Protein AF-A0A9P7M8D6-F1 (afdb_monomer_lite)

Radius of gyration: 21.35 Å; chains: 1; bounding box: 38×55×51 Å

Structure (mmCIF, N/CA/C/O backbone):
data_AF-A0A9P7M8D6-F1
#
_entry.id   AF-A0A9P7M8D6-F1
#
loop_
_atom_site.group_PDB
_atom_site.id
_atom_site.type_symbol
_atom_site.label_atom_id
_atom_site.label_alt_id
_atom_site.label_comp_id
_atom_site.label_asym_id
_atom_site.label_entity_id
_atom_site.label_seq_id
_atom_site.pdbx_PDB_ins_code
_atom_site.Cartn_x
_atom_site.Cartn_y
_atom_site.Cartn_z
_atom_site.occupancy
_atom_site.B_iso_or_equiv
_atom_site.auth_seq_id
_atom_site.auth_comp_id
_atom_site.auth_asym_id
_atom_site.auth_atom_id
_atom_site.pdbx_PDB_model_num
ATOM 1 N N . MET A 1 1 ? -17.447 -38.923 23.061 1.00 35.31 1 MET A N 1
ATOM 2 C CA . MET A 1 1 ? -16.201 -38.261 22.612 1.00 35.31 1 MET A CA 1
ATOM 3 C C . MET A 1 1 ? -16.520 -36.807 22.321 1.00 35.31 1 MET A C 1
ATOM 5 O O . MET A 1 1 ? -17.227 -36.538 21.361 1.00 35.31 1 MET A O 1
ATOM 9 N N . SER A 1 2 ? -16.102 -35.893 23.196 1.00 38.41 2 SER A N 1
ATOM 10 C CA . SER A 1 2 ? -16.309 -34.455 23.003 1.00 38.41 2 SER A CA 1
ATOM 11 C C . SER A 1 2 ? -15.147 -33.921 22.172 1.00 38.41 2 SER A C 1
ATOM 13 O O . SER A 1 2 ? -14.003 -33.955 22.626 1.00 38.41 2 SER A O 1
ATOM 15 N N . ALA A 1 3 ? -15.408 -33.511 20.931 1.00 41.06 3 ALA A N 1
ATOM 16 C CA . ALA A 1 3 ? -14.412 -32.820 20.126 1.00 41.06 3 ALA A CA 1
ATOM 17 C C . ALA A 1 3 ? -14.202 -31.433 20.744 1.00 41.06 3 ALA A C 1
ATOM 19 O O . ALA A 1 3 ? -15.060 -30.558 20.633 1.00 41.06 3 ALA A O 1
ATOM 20 N N . SER A 1 4 ? -13.074 -31.256 21.435 1.00 44.50 4 SER A N 1
ATOM 21 C CA . SER A 1 4 ? -12.590 -29.938 21.837 1.00 44.50 4 SER A CA 1
ATOM 22 C C . SER A 1 4 ? -12.462 -29.093 20.573 1.00 44.50 4 SER A C 1
ATOM 24 O O . SER A 1 4 ? -11.624 -29.362 19.712 1.00 44.50 4 SER A O 1
ATOM 26 N N . LYS A 1 5 ? -13.363 -28.123 20.416 1.00 47.88 5 LYS A N 1
ATOM 27 C CA . LYS A 1 5 ? -13.371 -27.183 19.300 1.00 47.88 5 LYS A CA 1
ATOM 28 C C . LYS A 1 5 ? -12.165 -26.266 19.509 1.00 47.88 5 LYS A C 1
ATOM 30 O O . LYS A 1 5 ? -12.254 -25.278 20.230 1.00 47.88 5 LYS A O 1
ATOM 35 N N . SER A 1 6 ? -11.011 -26.652 18.966 1.00 49.44 6 SER A N 1
ATOM 36 C CA . SER A 1 6 ? -9.782 -25.868 19.078 1.00 49.44 6 SER A CA 1
ATOM 37 C C . SER A 1 6 ? -10.030 -24.490 18.471 1.00 49.44 6 SER A C 1
ATOM 39 O O . SER A 1 6 ? -10.372 -24.393 17.290 1.00 49.44 6 SER A O 1
ATOM 41 N N . ALA A 1 7 ? -9.901 -23.441 19.284 1.00 51.41 7 ALA A N 1
ATOM 42 C CA . ALA A 1 7 ? -10.024 -22.065 18.829 1.00 51.41 7 ALA A CA 1
ATOM 43 C C . ALA A 1 7 ? -9.083 -21.822 17.632 1.00 51.41 7 ALA A C 1
ATOM 45 O O . ALA A 1 7 ? -7.957 -22.332 17.637 1.00 51.41 7 ALA A O 1
ATOM 46 N N . PRO A 1 8 ? -9.515 -21.083 16.594 1.00 55.91 8 PRO A N 1
ATOM 47 C CA . PRO A 1 8 ? -8.631 -20.735 15.492 1.00 55.91 8 PRO A CA 1
ATOM 48 C C . PRO A 1 8 ? -7.424 -19.970 16.047 1.00 55.91 8 PRO A C 1
ATOM 50 O O . PRO A 1 8 ? -7.574 -18.993 16.778 1.00 55.91 8 PRO A O 1
ATOM 53 N N . HIS A 1 9 ? -6.221 -20.452 15.737 1.00 63.19 9 HIS A N 1
ATOM 54 C CA . HIS A 1 9 ? -4.972 -19.860 16.200 1.00 63.19 9 HIS A CA 1
ATOM 55 C C . HIS A 1 9 ? -4.789 -18.481 15.544 1.00 63.19 9 HIS A C 1
ATOM 57 O O . HIS A 1 9 ? -4.467 -18.381 14.359 1.00 63.19 9 HIS A O 1
ATOM 63 N N . LEU A 1 10 ? -5.048 -17.420 16.310 1.00 65.88 10 LEU A N 1
ATOM 64 C CA . LEU A 1 10 ? -4.962 -16.031 15.869 1.00 65.88 10 LEU A CA 1
ATOM 65 C C . LEU A 1 10 ? -3.489 -15.594 15.824 1.00 65.88 10 LEU A C 1
ATOM 67 O O . LEU A 1 10 ? -2.791 -15.658 16.832 1.00 65.88 10 LEU A O 1
ATOM 71 N N . ASN A 1 11 ? -3.003 -15.157 14.662 1.00 70.56 11 ASN A N 1
ATOM 72 C CA . ASN A 1 11 ? -1.672 -14.562 14.521 1.00 70.56 11 ASN A CA 1
ATOM 73 C C . ASN A 1 11 ? -1.818 -13.042 14.380 1.00 70.56 11 ASN A C 1
ATOM 75 O O . ASN A 1 11 ? -2.588 -12.592 1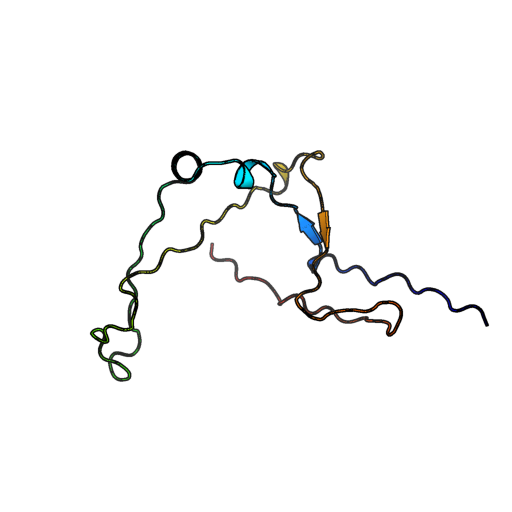3.537 1.00 70.56 11 ASN A O 1
ATOM 79 N N . LEU A 1 12 ? -1.071 -12.256 15.161 1.00 71.62 12 LEU A N 1
ATOM 80 C CA . LEU A 1 12 ? -1.126 -10.789 15.093 1.00 71.62 12 LEU A CA 1
ATOM 81 C C . LEU A 1 12 ? -0.725 -10.235 13.716 1.00 71.62 12 LEU A C 1
ATOM 83 O O . LEU A 1 12 ? -1.266 -9.223 13.299 1.00 71.62 12 LEU A O 1
ATOM 87 N N . GLY A 1 13 ? 0.142 -10.924 12.969 1.00 70.44 13 GLY A N 1
ATOM 88 C CA . GLY A 1 13 ? 0.498 -10.557 11.594 1.00 70.44 13 GLY A CA 1
ATOM 89 C C . GLY A 1 13 ? -0.632 -10.744 10.574 1.00 70.44 13 GLY A C 1
ATOM 90 O O . GLY A 1 13 ? -0.504 -10.296 9.441 1.00 70.44 13 GLY A O 1
ATOM 91 N N . ASN A 1 14 ? -1.732 -11.393 10.966 1.00 73.06 14 ASN A N 1
ATOM 92 C CA . ASN A 1 14 ? -2.951 -11.499 10.164 1.00 73.06 14 ASN A CA 1
ATOM 93 C C . ASN A 1 14 ? -3.984 -10.422 10.519 1.00 73.06 14 ASN A C 1
ATOM 95 O O . ASN A 1 14 ? -5.045 -10.384 9.895 1.00 73.06 14 ASN A O 1
ATOM 99 N N . LEU A 1 15 ? -3.728 -9.607 11.544 1.00 77.88 15 LEU A N 1
ATOM 100 C CA . LEU A 1 15 ? -4.611 -8.518 11.927 1.00 77.88 15 LEU A CA 1
ATOM 101 C C . LEU A 1 15 ? -4.228 -7.269 11.144 1.00 77.88 15 LEU A C 1
ATOM 103 O O . LEU A 1 15 ? -3.101 -6.787 11.219 1.00 77.88 15 LEU A O 1
ATOM 107 N N . PHE A 1 16 ? -5.200 -6.733 10.427 1.00 79.44 16 PHE A N 1
ATOM 108 C CA . PHE A 1 16 ? -5.094 -5.486 9.695 1.00 79.44 16 PHE A CA 1
ATOM 109 C C . PHE A 1 16 ? -6.068 -4.481 10.280 1.00 79.44 16 PHE A C 1
ATOM 111 O O . PHE A 1 16 ? -7.138 -4.851 10.765 1.00 79.44 16 PHE A O 1
ATOM 118 N N . LEU A 1 17 ? -5.726 -3.203 10.193 1.00 79.88 17 LEU A N 1
ATOM 119 C CA . LEU A 1 17 ? -6.710 -2.154 10.401 1.00 79.88 17 LEU A CA 1
ATOM 120 C C . LEU A 1 17 ? 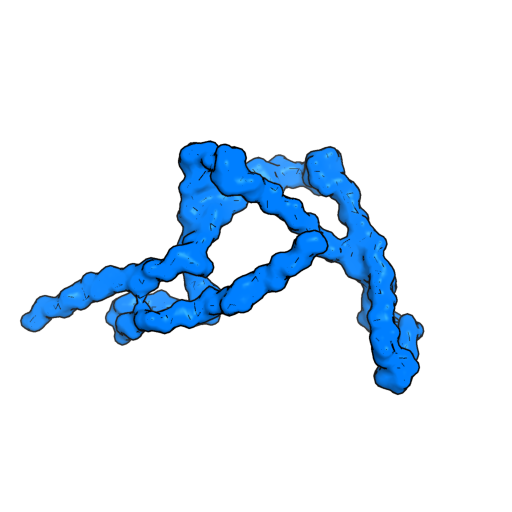-7.606 -2.091 9.170 1.00 79.88 17 LEU A C 1
ATOM 122 O O . LEU A 1 17 ? -7.128 -2.108 8.034 1.00 79.88 17 LEU A O 1
ATOM 126 N N . GLN A 1 18 ? -8.910 -2.032 9.401 1.00 76.12 18 GLN A N 1
ATOM 127 C CA . GLN A 1 18 ? -9.859 -1.694 8.363 1.00 76.12 18 GLN A CA 1
ATOM 128 C C . GLN A 1 18 ? -9.538 -0.285 7.888 1.00 76.12 18 GLN A C 1
ATOM 130 O O . GLN A 1 18 ? -9.564 0.667 8.668 1.00 76.12 18 GLN A O 1
ATOM 135 N N . LEU A 1 19 ? -9.245 -0.163 6.597 1.00 68.94 19 LEU A N 1
ATOM 136 C CA . LEU A 1 19 ? -9.086 1.134 5.969 1.00 68.94 19 LEU A CA 1
ATOM 137 C C . LEU A 1 19 ? -10.371 1.945 6.186 1.00 68.94 19 LEU A C 1
ATOM 139 O O . LEU A 1 19 ? -11.479 1.414 6.065 1.00 68.94 19 LEU A O 1
ATOM 143 N N . PHE A 1 20 ? -10.222 3.214 6.554 1.00 66.75 20 PHE A N 1
ATOM 144 C CA . PHE A 1 20 ? -11.356 4.072 6.871 1.00 66.75 20 PHE A CA 1
ATOM 145 C C . PHE A 1 20 ? -12.335 4.122 5.685 1.00 66.75 20 PHE A C 1
ATOM 147 O O . PHE A 1 20 ? -11.936 4.368 4.545 1.00 66.75 20 PHE A O 1
ATOM 154 N N . SER A 1 21 ? -13.634 3.993 5.976 1.00 60.62 21 SER A N 1
ATOM 155 C CA . SER A 1 21 ? -14.734 4.099 5.005 1.00 60.62 21 SER A CA 1
ATOM 156 C C . SER A 1 21 ? -14.818 5.391 4.162 1.00 60.62 21 SER A C 1
ATOM 158 O O . SER A 1 21 ? -15.559 5.370 3.182 1.00 60.62 21 SER A O 1
ATOM 160 N N . PRO A 1 22 ? -14.144 6.527 4.455 1.00 67.00 22 PRO A N 1
ATOM 161 C CA . PRO A 1 22 ? -14.196 7.688 3.576 1.00 67.00 22 PRO A CA 1
ATOM 162 C C . PRO A 1 22 ? -13.644 7.426 2.179 1.00 67.00 22 PRO A C 1
ATOM 164 O O . PRO A 1 22 ? -14.187 8.001 1.251 1.00 67.00 22 PRO A O 1
ATOM 167 N N . LEU A 1 23 ? -12.621 6.577 2.005 1.00 73.44 23 LEU A N 1
ATOM 168 C CA . LEU A 1 23 ? -11.980 6.401 0.692 1.00 73.44 23 LEU A CA 1
ATOM 169 C C . LEU A 1 23 ? -12.955 5.891 -0.374 1.00 73.44 23 LEU A C 1
ATOM 171 O O . LEU A 1 23 ? -12.964 6.427 -1.477 1.00 73.44 23 LEU A O 1
ATOM 175 N N . ASP A 1 24 ? -13.826 4.947 -0.014 1.00 75.00 24 ASP A N 1
ATOM 176 C CA . ASP A 1 24 ? -14.850 4.403 -0.917 1.00 75.00 24 ASP A CA 1
ATOM 177 C C . ASP A 1 24 ? -15.919 5.441 -1.307 1.00 75.00 24 ASP A C 1
ATOM 179 O O . ASP A 1 24 ? -16.645 5.256 -2.281 1.00 75.00 24 ASP A O 1
ATOM 183 N N . ASN A 1 25 ? -16.022 6.538 -0.550 1.00 84.12 25 ASN A N 1
ATOM 184 C CA . ASN A 1 25 ? -16.990 7.613 -0.763 1.00 84.12 25 ASN A CA 1
ATOM 185 C C . ASN A 1 25 ? -16.378 8.860 -1.427 1.00 84.12 25 ASN A C 1
ATOM 187 O O . ASN A 1 25 ? -17.092 9.843 -1.632 1.00 84.12 25 ASN A O 1
ATOM 191 N N . LEU A 1 26 ? -15.075 8.862 -1.730 1.00 87.00 26 LEU A N 1
ATOM 192 C CA . LEU A 1 26 ? -14.419 9.980 -2.408 1.00 87.00 26 LEU A CA 1
ATOM 193 C C . LEU A 1 26 ? -14.490 9.806 -3.927 1.00 87.00 26 LEU A C 1
ATOM 195 O O . LEU A 1 26 ? -14.224 8.732 -4.465 1.00 87.00 26 LEU A O 1
ATOM 199 N N . SER A 1 27 ? -14.786 10.898 -4.630 1.00 91.31 27 SER A N 1
ATOM 200 C CA . SER A 1 27 ? -14.530 10.987 -6.072 1.00 91.31 27 SER A CA 1
ATOM 201 C C . SER A 1 27 ? -13.026 10.962 -6.370 1.00 91.31 27 SER A C 1
ATOM 203 O O . SER A 1 27 ? -12.192 11.228 -5.498 1.00 91.31 27 SER A O 1
ATOM 205 N N . VAL A 1 28 ? -12.669 10.680 -7.625 1.00 90.00 28 VAL A N 1
ATOM 206 C CA . VAL A 1 28 ? -11.270 10.687 -8.085 1.00 90.00 28 VAL A CA 1
ATOM 207 C C . VAL A 1 28 ? -10.630 12.060 -7.862 1.00 90.00 28 VAL A C 1
ATOM 209 O O . VAL A 1 28 ? -9.489 12.153 -7.414 1.00 90.00 28 VAL A O 1
ATOM 212 N N . GLU A 1 29 ? -11.374 13.135 -8.105 1.00 93.31 29 GLU A N 1
ATOM 213 C CA . GLU A 1 29 ? -10.917 14.508 -7.909 1.00 93.31 29 GLU A CA 1
ATOM 214 C C . GLU A 1 29 ? -10.604 14.790 -6.436 1.00 93.31 29 GLU A C 1
ATOM 216 O O . GLU A 1 29 ? -9.540 15.323 -6.128 1.00 93.31 29 GLU A O 1
ATOM 221 N N . GLN A 1 30 ? -11.479 14.366 -5.518 1.00 91.56 30 GLN A N 1
ATOM 222 C CA . GLN A 1 30 ? -11.268 14.538 -4.076 1.00 91.56 30 GLN A CA 1
ATOM 223 C C . GLN A 1 30 ? -10.110 13.684 -3.546 1.00 91.56 30 GLN A C 1
ATOM 225 O O . GLN A 1 30 ? -9.393 14.112 -2.640 1.00 91.56 30 GLN A O 1
ATOM 230 N N . LEU A 1 31 ? -9.895 12.487 -4.107 1.00 88.25 31 LEU A N 1
ATOM 231 C CA . LEU A 1 31 ? -8.710 11.681 -3.809 1.00 88.25 31 LEU A CA 1
ATOM 232 C C . LEU A 1 31 ? -7.435 12.430 -4.206 1.00 88.25 31 LEU A C 1
ATOM 234 O O . LEU A 1 31 ? -6.502 12.505 -3.409 1.00 88.25 31 LEU A O 1
ATOM 238 N N . HIS A 1 32 ? -7.407 13.025 -5.399 1.00 89.81 32 HIS A N 1
ATOM 239 C CA . HIS A 1 32 ? -6.250 13.786 -5.866 1.00 89.81 32 HIS A CA 1
AT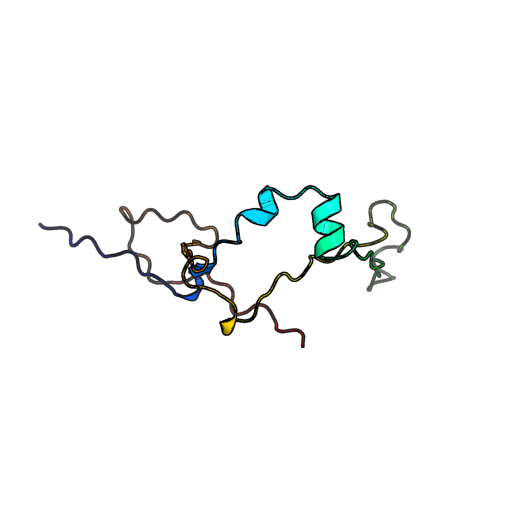OM 240 C C . HIS A 1 32 ? -6.029 15.087 -5.088 1.00 89.81 32 HIS A C 1
ATOM 242 O O . HIS A 1 32 ? -4.885 15.462 -4.850 1.00 89.81 32 HIS A O 1
ATOM 248 N N . GLU A 1 33 ? -7.092 15.775 -4.675 1.00 91.12 33 GLU A N 1
ATOM 249 C CA . GLU A 1 33 ? -6.987 16.974 -3.838 1.00 91.12 33 GLU A CA 1
ATOM 250 C C . GLU A 1 33 ? -6.393 16.642 -2.463 1.00 91.12 33 GLU A C 1
ATOM 252 O O . GLU A 1 33 ? -5.531 17.363 -1.962 1.00 91.12 33 GLU A O 1
ATOM 257 N N . ARG A 1 34 ? -6.806 15.515 -1.872 1.00 86.38 34 ARG A N 1
ATOM 258 C CA . ARG A 1 34 ? -6.378 15.115 -0.528 1.00 86.38 34 ARG A CA 1
ATOM 259 C C . ARG A 1 34 ? -5.002 14.453 -0.488 1.00 86.38 34 ARG A C 1
ATOM 261 O O . ARG A 1 34 ? -4.262 14.667 0.468 1.00 86.38 34 ARG A O 1
ATOM 268 N N . TYR A 1 35 ? -4.680 13.627 -1.481 1.00 84.75 35 TYR A N 1
ATOM 269 C CA . TYR A 1 35 ? -3.482 12.776 -1.479 1.00 84.75 35 TYR A CA 1
ATOM 270 C C . TYR A 1 35 ? -2.473 13.125 -2.579 1.00 84.75 35 TYR A C 1
ATOM 272 O O . TYR A 1 35 ? -1.404 12.522 -2.650 1.00 84.75 35 TYR A O 1
ATOM 280 N N . GLY A 1 36 ? -2.782 14.122 -3.406 1.00 89.06 36 GLY A N 1
ATOM 281 C CA . GLY A 1 36 ? -1.950 14.549 -4.520 1.00 89.06 36 GLY A CA 1
ATOM 282 C C . GLY A 1 36 ? -2.246 13.802 -5.821 1.00 89.06 36 GLY A C 1
ATOM 283 O O . GLY A 1 36 ? -2.901 12.760 -5.863 1.00 89.06 36 GLY A O 1
ATOM 284 N N . GLN A 1 37 ? -1.741 14.366 -6.918 1.00 91.81 37 GLN A N 1
ATOM 285 C CA . GLN A 1 37 ? -1.847 13.761 -8.243 1.00 91.81 37 GLN A CA 1
ATOM 286 C C . GLN A 1 37 ? -0.923 12.537 -8.359 1.00 91.81 37 GLN A C 1
ATOM 288 O O . GLN A 1 37 ? 0.207 12.580 -7.860 1.00 91.81 37 GLN A O 1
ATOM 293 N N . PRO A 1 38 ? -1.337 11.472 -9.071 1.00 91.44 38 PRO A N 1
ATOM 294 C CA . PRO A 1 38 ? -0.491 10.308 -9.279 1.00 91.44 38 PRO A CA 1
ATOM 295 C C . PRO A 1 38 ? 0.794 10.682 -10.022 1.00 91.44 38 PRO A C 1
ATOM 297 O O . PRO A 1 38 ? 0.768 11.216 -11.136 1.00 91.44 38 PRO A O 1
ATOM 300 N N . LYS A 1 39 ? 1.940 10.374 -9.415 1.00 91.19 39 LYS A N 1
ATOM 301 C CA . LYS A 1 39 ? 3.246 10.615 -10.026 1.00 91.19 39 LYS A CA 1
ATOM 302 C C . LYS A 1 39 ? 3.560 9.500 -11.020 1.00 91.19 39 LYS A C 1
ATOM 304 O O . LYS A 1 39 ? 3.497 8.322 -10.684 1.00 91.19 39 LYS A O 1
ATOM 309 N N . LYS A 1 40 ? 3.920 9.882 -12.244 1.00 93.88 40 LYS A N 1
ATOM 310 C CA . LYS A 1 40 ? 4.413 8.953 -13.264 1.00 93.88 40 LYS A CA 1
ATOM 311 C C . LYS A 1 40 ? 5.928 8.861 -13.164 1.00 93.88 40 LYS A C 1
ATOM 313 O O . LYS A 1 40 ? 6.607 9.885 -13.206 1.00 93.88 40 LYS A O 1
ATOM 318 N N . GLU A 1 41 ? 6.445 7.647 -13.071 1.00 92.19 41 GLU A N 1
ATOM 319 C CA . GLU A 1 41 ? 7.881 7.376 -13.056 1.00 92.19 41 GLU A CA 1
ATOM 320 C C . GLU A 1 41 ? 8.255 6.549 -14.286 1.00 92.19 41 GLU A C 1
ATOM 322 O O . GLU A 1 41 ? 7.521 5.622 -14.631 1.00 92.19 41 GLU A O 1
ATOM 327 N N . PRO A 1 42 ? 9.341 6.887 -14.998 1.00 89.75 42 PRO A N 1
ATOM 328 C CA . PRO A 1 42 ? 9.708 6.184 -16.218 1.00 89.75 42 PRO A CA 1
ATOM 329 C C . PRO A 1 42 ? 10.099 4.738 -15.913 1.00 89.75 42 PRO A C 1
ATOM 331 O O . PRO A 1 42 ? 10.796 4.458 -14.939 1.00 89.75 42 PRO A O 1
ATOM 334 N N . VAL A 1 43 ? 9.689 3.820 -16.785 1.00 87.00 43 VAL A N 1
ATOM 335 C CA . VAL A 1 43 ? 10.196 2.446 -16.738 1.00 87.00 43 VAL A CA 1
ATOM 336 C C . VAL A 1 43 ? 11.591 2.434 -17.345 1.00 87.00 43 VAL A C 1
ATOM 338 O O . VAL A 1 43 ? 11.783 2.849 -18.487 1.00 87.00 43 VAL A O 1
ATOM 341 N N . VAL A 1 44 ? 12.567 1.954 -16.577 1.00 81.38 44 VAL A N 1
ATOM 342 C CA . VAL A 1 44 ? 13.954 1.815 -17.028 1.00 81.38 44 VAL A CA 1
ATOM 343 C C . VAL A 1 44 ? 14.259 0.336 -17.223 1.00 81.38 44 VAL A C 1
ATOM 345 O O . VAL A 1 44 ? 14.169 -0.457 -16.287 1.00 81.38 44 VAL A O 1
ATOM 348 N N . CYS A 1 45 ? 14.624 -0.041 -18.448 1.00 78.00 45 CYS A N 1
ATOM 349 C CA . CYS A 1 45 ? 15.106 -1.385 -18.736 1.00 78.00 45 CYS A CA 1
ATOM 350 C C . CYS A 1 45 ? 16.538 -1.531 -18.201 1.00 78.00 45 CYS A C 1
ATOM 352 O O . CYS A 1 45 ? 17.448 -0.851 -18.674 1.00 78.00 45 CYS A O 1
ATOM 354 N N . LEU A 1 46 ? 16.732 -2.397 -17.202 1.00 78.19 46 LEU A N 1
ATOM 355 C CA . LEU A 1 46 ? 18.050 -2.641 -16.601 1.00 78.19 46 LEU A CA 1
ATOM 356 C C . LEU A 1 46 ? 18.942 -3.542 -17.470 1.00 78.19 46 LEU A C 1
ATOM 358 O O . LEU A 1 46 ? 20.162 -3.494 -17.338 1.00 78.19 46 LEU A O 1
ATOM 362 N N . ASP A 1 47 ? 18.348 -4.330 -18.370 1.00 72.75 47 ASP A N 1
ATOM 363 C CA . ASP A 1 47 ? 19.066 -5.210 -19.292 1.00 72.75 47 ASP A CA 1
ATOM 364 C C . ASP A 1 47 ? 18.839 -4.790 -20.750 1.00 72.75 47 ASP A C 1
ATOM 366 O O . ASP A 1 47 ? 17.956 -5.285 -21.450 1.00 72.75 47 ASP A O 1
ATOM 370 N N . LEU A 1 48 ? 19.694 -3.880 -21.220 1.00 64.12 48 LEU A N 1
ATOM 371 C CA . LEU A 1 48 ? 19.678 -3.367 -22.592 1.00 64.12 48 LEU A CA 1
ATOM 372 C C . LEU A 1 48 ? 20.027 -4.429 -23.655 1.00 64.12 48 LEU A C 1
ATOM 374 O O . LEU A 1 48 ? 19.927 -4.137 -24.847 1.00 64.12 48 LEU A O 1
ATOM 378 N N . LYS A 1 49 ? 20.470 -5.635 -23.258 1.00 66.06 49 LYS A N 1
ATOM 379 C CA . LYS A 1 49 ? 20.784 -6.740 -24.178 1.00 66.06 49 LYS A CA 1
ATOM 380 C C . LYS A 1 49 ? 19.620 -7.715 -24.360 1.00 66.06 49 LYS A C 1
ATOM 382 O O . LYS A 1 49 ? 19.552 -8.340 -25.415 1.00 66.06 49 LYS A O 1
ATOM 387 N N . ALA A 1 50 ? 18.735 -7.859 -23.371 1.00 62.81 50 ALA A N 1
ATOM 388 C CA . ALA A 1 50 ? 17.653 -8.849 -23.397 1.00 62.81 50 ALA A CA 1
ATOM 389 C C . ALA A 1 50 ? 16.364 -8.355 -24.071 1.00 62.81 50 ALA A C 1
ATOM 391 O O . ALA A 1 50 ? 15.593 -9.166 -24.580 1.00 62.81 50 ALA A O 1
ATOM 392 N N . ALA A 1 51 ? 16.135 -7.043 -24.120 1.00 57.25 51 ALA A N 1
ATOM 393 C CA . ALA A 1 51 ? 15.035 -6.460 -24.873 1.00 57.25 51 ALA A CA 1
ATOM 394 C C . ALA A 1 51 ? 15.398 -5.029 -25.283 1.00 57.25 51 ALA A C 1
ATOM 396 O O . ALA A 1 51 ? 15.872 -4.255 -24.447 1.00 57.25 51 ALA A O 1
ATOM 397 N N . PRO A 1 52 ? 15.174 -4.626 -26.544 1.00 57.53 52 PRO A N 1
ATOM 398 C CA . PRO A 1 52 ? 15.265 -3.220 -26.866 1.00 57.53 52 PRO A CA 1
ATOM 399 C C . PRO A 1 52 ? 14.178 -2.490 -26.066 1.00 57.53 52 PRO A C 1
ATOM 401 O O . PRO A 1 52 ? 13.007 -2.858 -26.109 1.00 57.53 52 PRO A O 1
ATOM 404 N N . SER A 1 53 ? 14.560 -1.413 -25.374 1.00 58.16 53 SER A N 1
ATOM 405 C CA . SER A 1 53 ? 13.672 -0.464 -24.664 1.00 58.16 53 SER A CA 1
ATOM 406 C C . SER A 1 53 ? 12.533 0.111 -25.546 1.00 58.16 53 SER A C 1
ATOM 408 O O . SER A 1 53 ? 11.702 0.899 -25.105 1.00 58.16 53 SER A O 1
ATOM 410 N N . THR A 1 54 ? 12.502 -0.269 -26.824 1.00 61.38 54 THR A N 1
ATOM 411 C CA . THR A 1 54 ? 11.550 0.129 -27.855 1.00 61.38 54 THR A CA 1
ATOM 412 C C . THR A 1 54 ? 10.449 -0.902 -28.116 1.00 61.38 54 THR A C 1
ATOM 414 O O . THR A 1 54 ? 9.647 -0.669 -29.019 1.00 61.38 54 THR A O 1
ATOM 417 N N . ASP A 1 55 ? 10.402 -2.035 -27.402 1.00 70.88 55 ASP A N 1
ATOM 418 C CA . ASP A 1 55 ? 9.269 -2.960 -27.517 1.00 70.88 55 ASP A C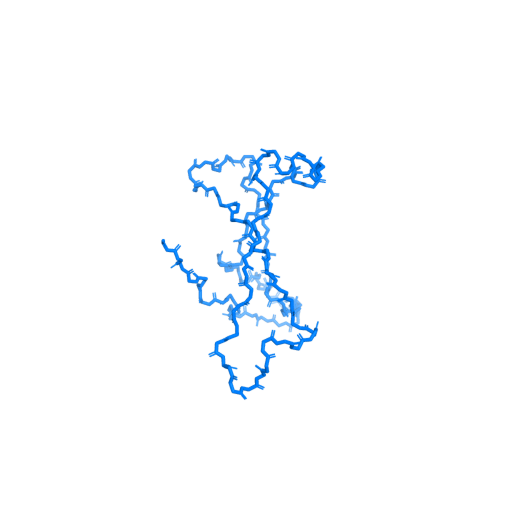A 1
ATOM 419 C C . ASP A 1 55 ? 7.979 -2.252 -27.075 1.00 70.88 55 ASP A C 1
ATOM 421 O O . ASP A 1 55 ? 7.856 -1.766 -25.948 1.00 70.88 55 ASP A O 1
ATOM 425 N N . ALA A 1 56 ? 7.016 -2.163 -27.993 1.00 72.81 56 ALA A N 1
ATOM 426 C CA . ALA A 1 56 ? 5.760 -1.456 -27.787 1.00 72.81 56 ALA A CA 1
ATOM 427 C C . ALA A 1 56 ? 4.908 -2.069 -26.662 1.00 72.81 56 ALA A C 1
ATOM 429 O O . ALA A 1 56 ? 4.007 -1.396 -26.159 1.00 72.81 56 ALA A O 1
ATOM 430 N N . SER A 1 57 ? 5.184 -3.314 -26.253 1.00 80.88 57 SER A N 1
ATOM 431 C CA . SER A 1 57 ? 4.498 -3.956 -25.131 1.00 80.88 57 SER A CA 1
ATOM 432 C C . SER A 1 57 ? 4.962 -3.463 -23.757 1.00 80.88 57 SER A C 1
ATOM 434 O O . SER A 1 57 ? 4.300 -3.758 -22.762 1.00 80.88 57 SER A O 1
ATOM 436 N N . VAL A 1 58 ? 6.084 -2.739 -23.664 1.00 79.19 58 VAL A N 1
ATOM 437 C CA . VAL A 1 58 ? 6.615 -2.248 -22.385 1.00 79.19 58 VAL A CA 1
ATOM 438 C C . VAL A 1 58 ? 5.966 -0.901 -22.031 1.00 79.19 58 VAL A C 1
ATOM 440 O O . VAL A 1 58 ? 6.064 0.058 -22.804 1.00 79.19 58 VAL A O 1
ATOM 443 N N . PRO A 1 59 ? 5.313 -0.772 -20.858 1.00 86.88 59 PRO A N 1
ATOM 444 C CA . PRO A 1 59 ? 4.776 0.506 -20.406 1.00 86.88 59 PRO A CA 1
ATOM 445 C C . PRO A 1 59 ? 5.880 1.559 -20.287 1.00 86.88 59 PRO A C 1
ATOM 447 O O . PRO A 1 59 ? 6.936 1.301 -19.722 1.00 86.88 59 PRO A O 1
ATOM 450 N N . ARG A 1 60 ? 5.624 2.778 -20.770 1.00 86.00 60 ARG A N 1
ATOM 451 C CA . ARG A 1 60 ? 6.607 3.879 -20.707 1.00 86.00 60 ARG A CA 1
ATOM 452 C C . ARG A 1 60 ? 6.811 4.428 -19.297 1.00 86.00 60 ARG A C 1
ATOM 454 O O . ARG A 1 60 ? 7.831 5.049 -19.015 1.00 86.00 60 ARG A O 1
ATOM 461 N N . TYR A 1 61 ? 5.818 4.250 -18.436 1.00 91.19 61 TYR A N 1
ATOM 462 C CA . TYR A 1 61 ? 5.846 4.717 -17.062 1.00 91.19 61 TYR A CA 1
ATOM 463 C C . TYR A 1 61 ? 5.050 3.782 -16.157 1.00 91.19 61 TYR A C 1
ATOM 465 O O . TYR A 1 61 ? 4.134 3.088 -16.602 1.00 91.19 61 TYR A O 1
ATOM 473 N N . VAL A 1 62 ? 5.379 3.827 -14.874 1.00 91.44 62 VAL A N 1
ATOM 474 C CA . VAL A 1 62 ? 4.589 3.273 -13.778 1.00 91.44 62 VAL A CA 1
ATOM 475 C C . VAL A 1 62 ? 4.005 4.405 -12.949 1.00 91.44 62 VAL A C 1
ATOM 477 O O . VAL A 1 62 ? 4.489 5.537 -12.970 1.00 91.44 62 VAL A O 1
ATOM 480 N N . VAL A 1 63 ? 2.938 4.088 -12.230 1.00 92.62 63 VAL A N 1
ATOM 481 C CA . VAL A 1 63 ? 2.370 4.953 -11.202 1.00 92.62 63 VAL A CA 1
ATOM 482 C C . VAL A 1 63 ? 2.540 4.202 -9.886 1.00 92.62 63 VAL A C 1
ATOM 484 O O . VAL A 1 63 ? 1.831 3.214 -9.678 1.00 92.62 63 VAL A O 1
ATOM 487 N N . PRO A 1 64 ? 3.511 4.583 -9.038 1.00 87.19 64 PRO A N 1
ATOM 488 C CA . PRO A 1 64 ? 3.694 3.946 -7.743 1.00 87.19 64 PRO A CA 1
ATOM 489 C C . PRO A 1 64 ? 2.429 4.069 -6.895 1.00 87.19 64 PRO A C 1
ATOM 491 O O . PRO A 1 64 ? 1.724 5.080 -6.950 1.00 87.19 64 PRO A O 1
ATOM 494 N N . ALA A 1 65 ? 2.146 3.037 -6.102 1.00 83.88 65 ALA A N 1
ATOM 495 C CA . ALA A 1 65 ? 1.045 3.092 -5.155 1.00 83.88 65 ALA A CA 1
ATOM 496 C C . ALA A 1 65 ? 1.304 4.195 -4.120 1.00 83.88 65 ALA A C 1
ATOM 498 O O . ALA A 1 65 ? 2.418 4.337 -3.613 1.00 83.88 65 ALA A O 1
ATOM 499 N N . VAL A 1 66 ? 0.264 4.964 -3.797 1.00 78.62 66 VAL A N 1
ATOM 500 C CA . VAL A 1 66 ? 0.341 5.957 -2.726 1.00 78.62 66 VAL A CA 1
ATOM 501 C C . VAL A 1 66 ? 0.454 5.252 -1.375 1.00 78.62 66 VAL A C 1
ATOM 503 O O . VAL A 1 66 ? -0.271 4.299 -1.084 1.00 78.62 66 VAL A O 1
ATOM 506 N N . TRP A 1 67 ? 1.374 5.727 -0.540 1.00 75.88 67 TRP A N 1
ATOM 507 C CA . TRP A 1 67 ? 1.558 5.216 0.810 1.00 75.88 67 TRP A CA 1
ATOM 508 C C . TRP A 1 67 ? 0.629 5.956 1.778 1.00 75.88 67 TRP A C 1
ATOM 510 O O . TRP A 1 67 ? 0.906 7.081 2.186 1.00 75.88 67 TRP A O 1
ATOM 520 N N . LEU A 1 68 ? -0.491 5.325 2.136 1.00 76.44 68 LEU A N 1
ATOM 521 C CA . LEU A 1 68 ? -1.511 5.883 3.036 1.00 76.44 68 LEU A CA 1
ATOM 522 C C . LEU A 1 68 ? -1.285 5.473 4.499 1.00 76.44 68 LEU A C 1
ATOM 524 O O . LEU A 1 68 ? -2.229 5.104 5.199 1.00 76.44 68 LEU A O 1
ATOM 528 N N . SER A 1 69 ? -0.036 5.475 4.968 1.00 72.81 69 SER A N 1
ATOM 529 C CA . SER A 1 69 ? 0.216 5.200 6.384 1.00 72.81 69 SER A CA 1
ATOM 530 C C . SER A 1 69 ? -0.151 6.376 7.269 1.00 72.81 69 SER A C 1
ATOM 532 O O . SER A 1 69 ? 0.024 7.539 6.919 1.00 72.81 69 SER A O 1
ATOM 534 N N . ILE A 1 70 ? -0.598 6.023 8.464 1.00 73.31 70 ILE A N 1
ATOM 535 C CA . ILE A 1 70 ? -0.831 6.921 9.587 1.00 73.31 70 ILE A CA 1
ATOM 536 C C . ILE A 1 70 ? 0.038 6.457 10.752 1.00 73.31 70 ILE A C 1
ATOM 538 O O . ILE A 1 70 ? 0.385 5.273 10.836 1.00 73.31 70 ILE A O 1
ATOM 542 N N . LEU A 1 71 ? 0.414 7.374 11.641 1.00 78.12 71 LEU A N 1
ATOM 543 C CA . LEU A 1 71 ? 1.145 6.992 12.843 1.00 78.12 71 LEU A CA 1
ATOM 544 C C . LEU A 1 71 ? 0.227 6.169 13.745 1.00 78.12 71 LEU A C 1
ATOM 546 O O . LEU A 1 71 ? -0.973 6.423 13.834 1.00 78.12 71 LEU A O 1
ATOM 550 N N . SER A 1 72 ? 0.799 5.201 14.462 1.00 76.19 72 SER A N 1
ATOM 551 C CA . SER A 1 72 ? 0.021 4.345 15.366 1.00 76.19 72 SER A CA 1
ATOM 552 C C . SER A 1 72 ? -0.744 5.142 16.426 1.00 76.19 72 SER A C 1
ATOM 554 O O . SER A 1 72 ? -1.815 4.727 16.853 1.00 76.19 72 SER A O 1
ATOM 556 N N . ASN A 1 73 ? -0.194 6.287 16.836 1.00 80.56 73 ASN A N 1
ATOM 557 C CA . ASN A 1 73 ? -0.769 7.158 17.860 1.00 80.56 73 ASN A CA 1
ATOM 558 C C . ASN A 1 73 ? -1.922 8.028 17.334 1.00 80.56 73 ASN A C 1
ATOM 560 O O . ASN A 1 73 ? -2.655 8.592 18.141 1.00 80.56 73 ASN A O 1
ATOM 564 N N . ASP A 1 74 ? -2.091 8.109 16.013 1.00 80.25 74 ASP A N 1
ATOM 565 C CA . ASP A 1 74 ? -3.146 8.900 15.372 1.00 80.25 74 ASP A CA 1
ATOM 566 C C . ASP A 1 74 ? -4.406 8.060 15.102 1.00 80.25 74 ASP A C 1
ATOM 568 O O . ASP A 1 74 ? -5.423 8.584 14.652 1.00 80.25 74 ASP A O 1
ATOM 572 N N . ILE A 1 75 ? -4.363 6.751 15.383 1.00 78.12 75 ILE A N 1
ATOM 573 C CA . ILE A 1 75 ? -5.514 5.857 15.241 1.00 78.12 75 ILE A CA 1
ATOM 574 C C . ILE A 1 75 ? -6.439 6.049 16.441 1.00 78.12 75 ILE A C 1
ATOM 576 O O . ILE A 1 75 ? -6.108 5.671 17.568 1.00 78.12 75 ILE A O 1
ATOM 580 N N . THR A 1 76 ? -7.639 6.580 16.207 1.00 80.69 76 THR A N 1
ATOM 581 C CA . THR A 1 76 ? -8.651 6.658 17.263 1.00 80.69 76 THR A CA 1
ATOM 582 C C . THR A 1 76 ? -9.307 5.296 17.508 1.00 80.69 76 THR A C 1
ATOM 584 O O . THR A 1 76 ? -9.371 4.434 16.629 1.00 80.69 76 THR A O 1
ATOM 587 N N . LEU A 1 77 ? -9.866 5.089 18.706 1.00 80.69 77 LEU A N 1
ATOM 588 C CA . LEU A 1 77 ? -10.536 3.828 19.052 1.00 80.69 77 LEU A CA 1
ATOM 589 C C . LEU A 1 77 ? -11.710 3.494 18.111 1.00 80.69 77 LEU A C 1
ATOM 591 O O . LEU A 1 77 ? -11.941 2.325 17.814 1.00 80.69 77 LEU A O 1
ATOM 595 N N . GLY A 1 78 ? -12.441 4.505 17.622 1.00 77.06 78 GLY A N 1
ATOM 596 C CA . GLY A 1 78 ? -13.563 4.311 16.691 1.00 77.06 78 GLY A CA 1
ATOM 597 C C . GLY A 1 78 ? -13.135 3.821 15.304 1.00 77.06 78 GLY A C 1
ATOM 598 O O . GLY A 1 78 ? -13.936 3.248 14.562 1.00 77.06 78 GLY A O 1
ATOM 599 N N . GLU A 1 79 ? -11.863 4.017 14.977 1.00 72.25 79 GLU A N 1
ATOM 600 C CA . GLU A 1 79 ? -11.259 3.708 13.689 1.00 72.25 79 GLU A CA 1
ATOM 601 C C . GLU A 1 79 ? -10.366 2.460 13.746 1.00 72.25 79 GLU A C 1
ATOM 603 O O . GLU A 1 79 ? -10.060 1.865 12.715 1.00 72.25 79 GLU A O 1
ATOM 608 N N .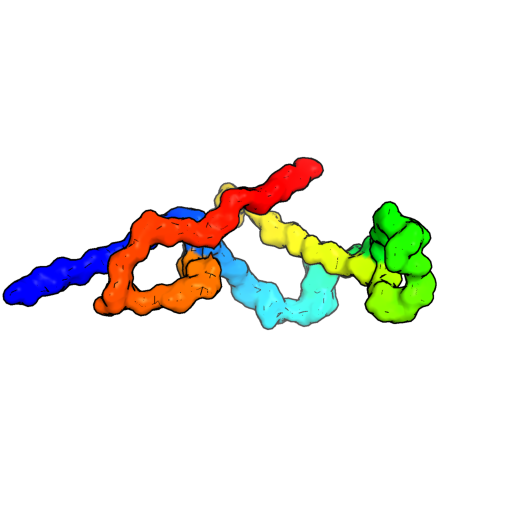 ALA A 1 80 ? -10.031 1.993 14.952 1.00 76.75 80 ALA A N 1
ATOM 609 C CA . ALA A 1 80 ? -9.302 0.757 15.226 1.00 76.75 80 ALA A CA 1
ATOM 610 C C . ALA A 1 80 ? -10.144 -0.516 14.974 1.00 76.75 80 ALA A C 1
ATOM 612 O O . ALA A 1 80 ? -10.158 -1.452 15.778 1.00 76.75 80 ALA A O 1
ATOM 613 N N . LYS A 1 81 ? -10.880 -0.569 13.860 1.00 80.56 81 LYS A N 1
ATOM 614 C CA . LYS A 1 81 ? -11.603 -1.770 13.432 1.00 80.56 81 LYS A CA 1
ATOM 615 C C . LYS A 1 81 ? -10.607 -2.763 12.852 1.00 80.56 81 LYS A C 1
ATOM 617 O O . LYS A 1 81 ? -9.822 -2.412 11.979 1.00 80.56 81 LYS A O 1
ATOM 622 N N . LEU A 1 82 ? -10.642 -4.001 13.332 1.00 81.88 82 LEU A N 1
ATOM 623 C CA . LEU A 1 82 ? -9.714 -5.043 12.902 1.00 81.88 82 LEU A CA 1
ATOM 624 C C . LEU A 1 82 ? -10.343 -5.935 11.831 1.00 81.88 82 LEU A C 1
ATOM 626 O O . LEU A 1 82 ? -11.479 -6.386 11.971 1.00 81.88 82 LEU A O 1
ATOM 630 N N . ILE A 1 83 ? -9.566 -6.237 10.796 1.00 79.50 83 ILE A N 1
ATOM 631 C CA . ILE A 1 83 ? -9.852 -7.263 9.794 1.00 79.50 83 ILE A CA 1
ATOM 632 C C . ILE A 1 83 ? -8.834 -8.386 9.974 1.00 79.50 83 ILE A C 1
ATOM 634 O O . ILE A 1 83 ? -7.640 -8.137 10.126 1.00 79.50 83 ILE A O 1
ATOM 638 N N . LEU A 1 84 ? -9.304 -9.631 9.946 1.00 79.00 84 LEU A N 1
ATOM 639 C CA . LEU A 1 84 ? -8.450 -10.814 9.963 1.00 79.00 84 LEU A CA 1
ATOM 640 C C . LEU A 1 84 ? -8.261 -11.326 8.529 1.00 79.00 84 LEU A C 1
ATOM 642 O O . LEU A 1 84 ? -9.226 -11.761 7.904 1.00 79.00 84 LEU A O 1
ATOM 646 N N . GLY A 1 85 ? -7.032 -11.283 8.014 1.00 75.31 85 GLY A N 1
ATOM 647 C CA . GLY A 1 85 ? -6.667 -11.863 6.716 1.00 75.31 85 GLY A CA 1
ATOM 648 C C . GLY A 1 85 ? -6.097 -13.280 6.842 1.00 75.31 85 GLY A C 1
ATOM 649 O O . GLY A 1 85 ? -5.538 -13.643 7.876 1.00 75.31 85 GLY A O 1
ATOM 650 N N . ASP A 1 86 ? -6.205 -14.098 5.792 1.00 67.56 86 ASP A N 1
ATOM 651 C CA . ASP A 1 86 ? -5.721 -15.491 5.794 1.00 67.56 86 ASP A CA 1
ATOM 652 C C . ASP A 1 86 ? -4.571 -15.787 4.804 1.00 67.56 86 ASP A C 1
ATOM 654 O O . ASP A 1 86 ? -4.113 -16.933 4.717 1.00 67.56 86 ASP A O 1
ATOM 658 N N . PHE A 1 87 ? -4.056 -14.756 4.117 1.00 67.38 87 PHE A N 1
ATOM 659 C CA . PHE A 1 87 ? -2.981 -14.825 3.112 1.00 67.38 87 PHE A CA 1
ATOM 660 C C . PHE A 1 87 ? -3.160 -15.955 2.076 1.00 67.38 87 PHE A C 1
ATOM 662 O O . PHE A 1 87 ? -2.195 -16.599 1.665 1.00 67.38 87 PHE A O 1
ATOM 669 N N . GLY A 1 88 ? -4.396 -16.194 1.625 1.00 63.56 88 GLY A N 1
ATOM 670 C CA . GLY A 1 88 ? -4.644 -16.918 0.375 1.00 63.56 88 GLY A CA 1
ATOM 671 C C . GLY A 1 88 ? -4.608 -18.443 0.465 1.00 63.56 88 GLY A C 1
ATOM 672 O O . GLY A 1 88 ? -4.495 -19.107 -0.564 1.00 63.56 88 GLY A O 1
ATOM 673 N N . VAL A 1 89 ? -4.749 -19.030 1.656 1.00 60.09 89 VAL A N 1
ATOM 674 C CA . VAL A 1 89 ? -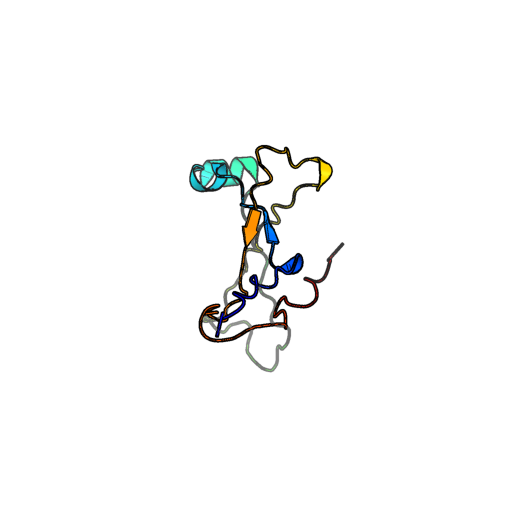5.061 -20.463 1.770 1.00 60.09 89 VAL A CA 1
ATOM 675 C C . VAL A 1 89 ? -6.403 -20.609 2.458 1.00 60.09 89 VAL A C 1
ATOM 677 O O . VAL A 1 89 ? -6.484 -20.441 3.674 1.00 60.09 89 VAL A O 1
ATOM 680 N N . ALA A 1 90 ? -7.427 -20.967 1.678 1.00 62.00 90 ALA A N 1
ATOM 681 C CA . ALA A 1 90 ? -8.755 -21.262 2.195 1.00 62.00 90 ALA A CA 1
ATOM 682 C C . ALA A 1 90 ? -8.643 -22.262 3.355 1.00 62.00 90 ALA A C 1
ATOM 684 O O . ALA A 1 90 ? -8.243 -23.417 3.181 1.00 62.00 90 ALA A O 1
ATOM 685 N N . PHE A 1 91 ? -8.954 -21.797 4.562 1.00 61.94 91 PHE A N 1
ATOM 686 C CA . PHE A 1 91 ? -8.870 -22.590 5.778 1.00 61.94 91 PHE A CA 1
ATOM 687 C C . PHE A 1 91 ? -10.278 -22.952 6.238 1.00 61.94 91 PHE A C 1
ATOM 689 O O . PHE A 1 91 ? -11.107 -22.077 6.469 1.00 61.94 91 PHE A O 1
ATOM 696 N N . ARG A 1 92 ? -10.551 -24.252 6.382 1.00 62.91 92 ARG A N 1
ATOM 697 C CA . ARG A 1 92 ? -11.780 -24.769 6.997 1.00 62.91 92 ARG A CA 1
ATOM 698 C C . ARG A 1 92 ? -11.442 -25.243 8.412 1.00 62.91 92 ARG A C 1
ATOM 700 O O . ARG A 1 92 ? -10.914 -26.346 8.561 1.00 62.91 92 ARG A O 1
ATOM 707 N N . PRO A 1 93 ? -11.749 -24.450 9.457 1.00 61.09 93 PRO A N 1
ATOM 708 C CA . PRO A 1 93 ? -11.384 -24.782 10.836 1.00 61.09 93 PRO A CA 1
ATOM 709 C C . PRO A 1 93 ? -12.018 -26.084 11.341 1.00 61.09 93 PRO A C 1
ATOM 711 O O . PRO A 1 93 ? -11.525 -26.671 12.297 1.00 61.09 93 PRO A O 1
ATOM 714 N N . GLY A 1 94 ? -13.114 -26.527 10.712 1.00 67.12 94 GLY A N 1
ATOM 715 C CA . GLY A 1 94 ? -13.782 -27.788 11.038 1.00 67.12 94 GLY A CA 1
ATOM 716 C C . GLY A 1 94 ? -13.039 -29.039 10.565 1.00 67.12 94 GLY A C 1
ATOM 717 O O . GLY A 1 94 ? -13.268 -30.104 11.126 1.00 67.12 94 GLY A O 1
ATOM 718 N N . ASP A 1 95 ? -12.138 -28.912 9.584 1.00 67.44 95 ASP A N 1
ATOM 719 C CA . ASP A 1 95 ? -11.508 -30.065 8.935 1.00 67.44 95 ASP A CA 1
ATOM 720 C C . ASP A 1 95 ? -10.073 -30.308 9.432 1.00 67.44 95 ASP A C 1
ATOM 722 O O . ASP A 1 95 ? -9.626 -31.454 9.480 1.00 67.44 95 ASP A O 1
ATOM 726 N N . LYS A 1 96 ? -9.319 -29.251 9.786 1.00 60.12 96 LYS A N 1
ATOM 727 C CA . LYS A 1 96 ? -7.915 -29.356 10.236 1.00 60.12 96 LYS A CA 1
ATOM 728 C C . LYS A 1 96 ? -7.535 -28.247 11.221 1.00 60.12 96 LYS A C 1
ATOM 730 O O . LYS A 1 96 ? -7.894 -27.091 11.027 1.00 60.12 96 LYS A O 1
ATOM 735 N N . SER A 1 97 ? -6.707 -28.571 12.216 1.00 61.94 97 SER A N 1
ATOM 736 C CA . SER A 1 97 ? -6.000 -27.574 13.032 1.00 61.94 97 SER A CA 1
ATOM 737 C C . SER A 1 97 ? -4.786 -27.024 12.272 1.00 61.94 97 SER A C 1
ATOM 739 O O . SER A 1 97 ? -3.990 -27.805 11.744 1.00 61.94 97 SER A O 1
ATOM 741 N N . ARG A 1 98 ? -4.597 -25.699 12.244 1.00 61.94 98 ARG A N 1
ATOM 742 C CA . ARG A 1 98 ? -3.438 -25.047 11.611 1.00 61.94 98 ARG A CA 1
ATOM 743 C C . ARG A 1 98 ? -2.631 -24.264 12.647 1.00 61.94 98 ARG A C 1
ATOM 745 O O . ARG A 1 98 ? -3.169 -23.389 13.310 1.00 61.94 98 ARG A O 1
ATOM 752 N N . PHE A 1 99 ? -1.329 -24.549 12.718 1.00 62.34 99 PHE A N 1
ATOM 753 C CA . PHE A 1 99 ? -0.383 -23.918 13.656 1.00 62.34 99 PHE A CA 1
ATOM 754 C C . PHE A 1 99 ? 0.710 -23.083 12.963 1.00 62.34 99 PHE A C 1
ATOM 756 O O . PHE A 1 99 ? 1.620 -22.588 13.618 1.00 62.34 99 PHE A O 1
ATOM 763 N N . LYS A 1 100 ? 0.656 -22.938 11.630 1.00 60.16 100 LYS A N 1
ATOM 764 C CA . LYS A 1 100 ? 1.659 -22.206 10.839 1.00 60.16 100 LYS A CA 1
ATOM 765 C C . LYS A 1 100 ? 1.057 -20.976 10.172 1.00 60.16 100 LYS A C 1
ATOM 767 O O . LYS A 1 100 ? 0.049 -21.087 9.472 1.00 60.16 100 LYS A O 1
ATOM 772 N N . SER A 1 101 ? 1.707 -19.831 10.359 1.00 59.34 101 SER A N 1
ATOM 773 C CA . SER A 1 101 ? 1.397 -18.584 9.659 1.00 59.34 101 SER A CA 1
ATOM 774 C C . SER A 1 101 ? 2.001 -18.577 8.255 1.00 59.34 101 SER A C 1
ATOM 776 O O . SER A 1 101 ? 3.080 -19.129 8.062 1.00 59.34 101 SER A O 1
ATOM 778 N N . HIS A 1 102 ? 1.308 -17.972 7.287 1.00 63.44 102 HIS A N 1
ATOM 779 C CA . HIS A 1 102 ? 1.850 -17.694 5.945 1.00 63.44 102 HIS A CA 1
ATOM 780 C C . HIS A 1 102 ? 2.055 -16.189 5.718 1.00 63.44 102 HIS A C 1
ATOM 782 O O . HIS A 1 102 ? 2.195 -15.764 4.577 1.00 63.44 102 HIS A O 1
ATOM 788 N N . VAL A 1 103 ? 2.057 -15.388 6.792 1.00 59.19 103 VAL A N 1
ATOM 789 C CA . VAL A 1 103 ? 2.414 -13.966 6.717 1.00 59.19 103 VAL A CA 1
ATOM 790 C C . VAL A 1 103 ? 3.817 -13.870 6.104 1.00 59.19 103 VAL A C 1
ATOM 792 O O . VAL A 1 103 ? 4.739 -14.493 6.643 1.00 59.19 103 VAL A O 1
ATOM 795 N N . PRO A 1 104 ? 4.006 -13.132 4.998 1.00 60.28 104 PRO A N 1
ATOM 796 C CA . PRO A 1 104 ? 5.333 -12.853 4.470 1.00 60.28 104 PRO A CA 1
ATOM 797 C C . PRO A 1 104 ? 6.190 -12.174 5.543 1.00 60.28 104 PRO A C 1
ATOM 799 O O . PRO A 1 104 ? 5.728 -11.262 6.229 1.00 60.28 104 PRO A O 1
ATOM 802 N N . ILE A 1 105 ? 7.438 -12.614 5.703 1.00 56.00 105 ILE A N 1
ATOM 803 C CA . ILE A 1 105 ? 8.389 -11.984 6.625 1.00 56.00 105 ILE A CA 1
ATOM 804 C C . ILE A 1 105 ? 8.705 -10.583 6.083 1.00 56.00 105 ILE A C 1
ATOM 806 O O . ILE A 1 105 ? 9.473 -10.467 5.141 1.00 56.00 105 ILE A O 1
ATOM 810 N N . ALA A 1 106 ? 8.062 -9.575 6.685 1.00 56.69 106 ALA A N 1
ATOM 811 C CA . ALA A 1 106 ? 8.264 -8.126 6.569 1.00 56.69 106 ALA A CA 1
ATOM 812 C C . ALA A 1 106 ? 8.352 -7.523 5.146 1.00 56.69 106 ALA A C 1
ATOM 814 O O . ALA A 1 106 ? 9.243 -7.823 4.357 1.00 56.69 106 ALA A O 1
ATOM 815 N N . LEU A 1 107 ? 7.472 -6.556 4.857 1.00 48.72 107 LEU A N 1
ATOM 816 C CA . LEU A 1 107 ? 7.700 -5.597 3.771 1.00 48.72 107 LEU A CA 1
ATOM 817 C C . LEU A 1 107 ? 8.985 -4.806 4.091 1.00 48.72 107 LEU A C 1
ATOM 819 O O . LEU A 1 107 ? 9.113 -4.326 5.220 1.00 48.72 107 LEU A O 1
ATOM 823 N N . PRO A 1 108 ? 9.946 -4.683 3.158 1.00 41.84 108 PRO A N 1
ATOM 824 C CA . PRO A 1 108 ? 11.171 -3.943 3.413 1.00 41.84 108 PRO A CA 1
ATOM 825 C C . PRO A 1 108 ? 10.833 -2.472 3.668 1.00 41.84 108 PRO A C 1
ATOM 827 O O . PRO A 1 108 ? 10.247 -1.801 2.821 1.00 41.84 108 PRO A O 1
ATOM 830 N N . TYR A 1 109 ? 11.205 -1.985 4.850 1.00 36.00 109 TYR A N 1
ATOM 831 C CA . TYR A 1 109 ? 11.229 -0.565 5.168 1.00 36.00 109 TYR A CA 1
ATOM 832 C C . TYR A 1 109 ? 12.204 0.127 4.202 1.00 36.00 109 TYR A C 1
ATOM 834 O O . TYR A 1 109 ? 13.409 -0.104 4.286 1.00 36.00 109 TYR A O 1
ATOM 842 N N . LEU A 1 110 ? 11.703 0.954 3.283 1.00 38.41 110 LEU A N 1
ATOM 843 C CA . LEU A 1 110 ? 12.516 2.006 2.675 1.00 38.41 110 LEU A CA 1
ATOM 844 C C . LEU A 1 110 ? 12.298 3.265 3.510 1.00 38.41 110 LEU A C 1
ATOM 846 O O . LEU A 1 110 ? 11.187 3.795 3.551 1.00 38.41 110 LEU A O 1
ATOM 850 N N . GLY A 1 111 ? 13.342 3.644 4.247 1.00 35.41 111 GLY A N 1
ATOM 851 C CA . GLY A 1 111 ? 13.445 4.953 4.889 1.00 35.41 111 GLY A CA 1
ATOM 852 C C . GLY A 1 111 ? 13.751 6.061 3.893 1.00 35.41 111 GLY A C 1
ATOM 853 O O . GLY A 1 111 ? 14.103 5.742 2.734 1.00 35.41 111 GLY A O 1
#

Sequence (111 aa):
MSASKSAPHLNLGNLFLQLFSPLDNLSVEQLHERYGQPKKEPVVCLDLKAAPSTDASVPRYVVPAVWLSILSNDITLGEAKLILGDFGVAFRPGDKSRFKSHVPIALPYLG

Organism: NCBI:txid1649127

pLDDT: mean 71.4, std 14.7, range [35.31, 93.88]

Foldseek 3Di:
DDPPLPDADDDPLQKDFDDDPVVVVDDPVRCCVVQNDFDWDADDDPDCPPDPPPPPPDDRTDGDDGDPDDDPVPQDPVRRDIDGHQVPDDDDSVPDHDDDHPRPDDDDDDD

Secondary structure (DSSP, 8-state):
-----PPP---GGGEEEPPPTTGGG--HHHHHHHH-PPPPEE---S-TTTS-TT-TTS-SEE-PPP-----GGG--TTT--EEE--TT----TTT---------S------